Protein AF-A0A7C4SS95-F1 (afdb_monomer_lite)

Sequence (99 aa):
MLTGSMGYGNTAERLRTDDRQGEEILFLAQEWRKTNHFQQFLRQELTRARTEAEKEVVRAELAVVNRRLVLLKDRLNEVIGPAERSPAAGQEGQTLALQ

Secondary structure (DSSP, 8-state):
-------TTTTTGGG-S-HHHHHHHHHHHHHHHHHHHHHHHHHHHHHH--SHHHHHHHHHHHHHHHHHHHHHHHHHHHHH-S------SS-S-------

Radius of gyration: 25.04 Å; chains: 1; bounding box: 67×36×69 Å

Structure (mmCIF, N/CA/C/O backbone):
data_AF-A0A7C4SS95-F1
#
_entry.id   AF-A0A7C4SS95-F1
#
loop_
_atom_site.group_PDB
_atom_site.id
_atom_site.type_symbol
_atom_site.label_atom_id
_atom_site.label_alt_id
_atom_site.label_comp_id
_atom_site.label_asym_id
_atom_site.label_entity_id
_atom_site.label_seq_id
_atom_site.pdbx_PDB_ins_code
_atom_site.Cartn_x
_atom_site.Cartn_y
_atom_site.Cartn_z
_atom_site.occupancy
_atom_site.B_iso_or_equiv
_atom_site.auth_seq_id
_atom_site.auth_comp_id
_atom_site.auth_asym_id
_atom_site.auth_atom_id
_atom_site.pdbx_PDB_model_num
ATOM 1 N N . MET A 1 1 ? 40.171 2.147 -49.210 1.00 34.62 1 MET A N 1
ATOM 2 C CA . MET A 1 1 ? 40.457 1.552 -47.885 1.00 34.62 1 MET A CA 1
ATOM 3 C C . MET A 1 1 ? 39.719 2.358 -46.828 1.00 34.62 1 MET A C 1
ATOM 5 O O . MET A 1 1 ? 39.454 3.528 -47.065 1.00 34.62 1 MET A O 1
ATOM 9 N N . LEU A 1 2 ? 39.292 1.675 -45.768 1.00 37.28 2 LEU A N 1
ATOM 10 C CA . LEU A 1 2 ? 38.147 1.977 -44.904 1.00 37.28 2 LEU A CA 1
ATOM 11 C C . LEU A 1 2 ? 38.233 3.283 -44.095 1.00 37.28 2 LEU A C 1
ATOM 13 O O . LEU A 1 2 ? 39.276 3.656 -43.567 1.00 37.28 2 LEU A O 1
ATOM 17 N N . THR A 1 3 ? 37.062 3.907 -43.977 1.00 44.16 3 THR A N 1
ATOM 18 C CA . THR A 1 3 ? 36.659 4.983 -43.068 1.00 44.16 3 THR A CA 1
ATOM 19 C C . THR A 1 3 ? 36.886 4.613 -41.602 1.00 44.16 3 THR A C 1
ATOM 21 O O . THR A 1 3 ? 36.422 3.567 -41.155 1.00 44.16 3 THR A O 1
ATOM 24 N N . GLY A 1 4 ? 37.541 5.491 -40.841 1.00 35.06 4 GLY A N 1
ATOM 25 C CA . GLY A 1 4 ? 37.812 5.314 -39.412 1.00 35.06 4 GLY A CA 1
ATOM 26 C C . GLY A 1 4 ? 37.232 6.439 -38.558 1.00 35.06 4 GLY A C 1
ATOM 27 O O . GLY A 1 4 ? 37.962 7.079 -37.810 1.00 35.06 4 GLY A O 1
ATOM 28 N N . SER A 1 5 ? 35.930 6.705 -38.673 1.00 40.00 5 SER A N 1
ATOM 29 C CA . SER A 1 5 ? 35.193 7.497 -37.681 1.00 40.00 5 SER A CA 1
ATOM 30 C C . SER A 1 5 ? 34.965 6.608 -36.455 1.00 40.00 5 SER A C 1
ATOM 32 O O . SER A 1 5 ? 33.957 5.911 -36.366 1.00 40.00 5 SER A O 1
ATOM 34 N N . MET A 1 6 ? 35.941 6.557 -35.542 1.00 44.25 6 MET A N 1
ATOM 35 C CA . MET A 1 6 ? 35.798 5.859 -34.262 1.00 44.25 6 MET A CA 1
ATOM 36 C C . MET A 1 6 ? 34.692 6.542 -33.455 1.00 44.25 6 MET A C 1
ATOM 38 O O . MET A 1 6 ? 34.838 7.671 -32.988 1.00 44.25 6 MET A O 1
ATOM 42 N N . GLY A 1 7 ? 33.556 5.855 -33.363 1.00 42.72 7 GLY A N 1
ATOM 43 C CA . GLY A 1 7 ? 32.350 6.318 -32.701 1.00 42.72 7 GLY A CA 1
ATOM 44 C C . GLY A 1 7 ? 32.549 6.508 -31.202 1.00 42.72 7 GLY A C 1
ATOM 45 O O . GLY A 1 7 ? 32.289 5.605 -30.416 1.00 42.72 7 GLY A O 1
ATOM 46 N N . TYR A 1 8 ? 32.876 7.734 -30.805 1.00 43.16 8 TYR A N 1
ATOM 47 C CA . TYR A 1 8 ? 32.607 8.272 -29.468 1.00 43.16 8 TYR A CA 1
ATOM 48 C C . TYR A 1 8 ? 31.145 8.746 -29.340 1.00 43.16 8 TYR A C 1
ATOM 50 O O . TYR A 1 8 ? 30.860 9.775 -28.739 1.00 43.16 8 TYR A O 1
ATOM 58 N N . GLY A 1 9 ? 30.208 8.013 -29.948 1.00 45.41 9 GLY A N 1
ATOM 59 C CA . GLY A 1 9 ? 28.778 8.342 -29.950 1.00 45.41 9 GLY A CA 1
ATOM 60 C C . GLY A 1 9 ? 27.895 7.356 -29.185 1.00 45.41 9 GLY A C 1
ATOM 61 O O . GLY A 1 9 ? 26.724 7.633 -28.984 1.00 45.41 9 GLY A O 1
ATOM 62 N N . ASN A 1 10 ? 28.416 6.210 -28.731 1.00 46.31 10 ASN A N 1
ATOM 63 C CA . ASN A 1 10 ? 27.541 5.055 -28.482 1.00 46.31 10 ASN A CA 1
ATOM 64 C C . ASN A 1 10 ? 27.209 4.742 -27.011 1.00 46.31 10 ASN A C 1
ATOM 66 O O . ASN A 1 10 ? 26.511 3.767 -26.736 1.00 46.31 10 ASN A O 1
ATOM 70 N N . THR A 1 11 ? 27.664 5.558 -26.055 1.00 44.94 11 THR A N 1
ATOM 71 C CA . THR A 1 11 ? 27.291 5.393 -24.632 1.00 44.94 11 THR A CA 1
ATOM 72 C C . THR A 1 11 ? 26.211 6.386 -24.200 1.00 44.94 11 THR A C 1
ATOM 74 O O . THR A 1 11 ? 25.334 6.030 -23.421 1.00 44.94 11 THR A O 1
ATOM 77 N N . ALA A 1 12 ? 26.219 7.605 -24.752 1.00 43.12 12 ALA A N 1
ATOM 78 C CA . ALA A 1 12 ? 25.176 8.602 -24.499 1.00 43.12 12 ALA A CA 1
ATOM 79 C C . ALA A 1 12 ? 23.893 8.324 -25.304 1.00 43.12 12 ALA A C 1
ATOM 81 O O . ALA A 1 12 ? 22.798 8.588 -24.819 1.00 43.12 12 ALA A O 1
ATOM 82 N N . GLU A 1 13 ? 24.002 7.734 -26.500 1.00 42.50 13 GLU A N 1
ATOM 83 C CA . GLU A 1 13 ? 22.828 7.376 -27.312 1.00 42.50 13 GLU A CA 1
ATOM 84 C C . GLU A 1 13 ? 22.090 6.137 -26.790 1.00 42.50 13 GLU A C 1
ATOM 86 O O . GLU A 1 13 ? 20.882 6.028 -26.973 1.00 42.50 13 GLU A O 1
ATOM 91 N N . ARG A 1 14 ? 22.768 5.253 -26.044 1.00 44.44 14 ARG A N 1
ATOM 92 C CA . ARG A 1 14 ? 22.132 4.124 -25.343 1.00 44.44 14 ARG A CA 1
ATOM 93 C C . ARG A 1 14 ? 21.406 4.513 -24.053 1.00 44.44 14 ARG A C 1
ATOM 95 O O . ARG A 1 14 ? 20.611 3.721 -23.566 1.00 44.44 14 ARG A O 1
ATOM 102 N N . LEU A 1 15 ? 21.633 5.721 -23.533 1.00 45.22 15 LEU A N 1
ATOM 103 C CA . LEU A 1 15 ? 20.846 6.296 -22.434 1.00 45.22 15 LEU A CA 1
ATOM 104 C C . LEU A 1 15 ? 19.574 7.007 -22.925 1.00 45.22 15 LEU A C 1
ATOM 106 O O . LEU A 1 15 ? 18.823 7.524 -22.109 1.00 45.22 15 LEU A O 1
ATOM 110 N N . ARG A 1 16 ? 19.294 6.989 -24.236 1.00 42.97 16 ARG A N 1
ATOM 111 C CA . ARG A 1 16 ? 17.981 7.342 -24.801 1.00 42.97 16 ARG A CA 1
ATOM 112 C C . ARG A 1 16 ? 17.063 6.121 -24.936 1.00 42.97 16 ARG A C 1
ATOM 114 O O . ARG A 1 16 ? 16.289 6.026 -25.884 1.00 42.97 16 ARG A O 1
ATOM 121 N N . THR A 1 17 ? 17.122 5.166 -24.012 1.00 49.81 17 THR A N 1
ATOM 122 C CA . THR A 1 17 ? 15.911 4.400 -23.683 1.00 49.81 17 THR A CA 1
ATOM 123 C C . THR A 1 17 ? 14.958 5.368 -22.990 1.00 49.81 17 THR A C 1
ATOM 125 O O . THR A 1 17 ? 15.057 5.571 -21.786 1.00 49.81 17 THR A O 1
ATOM 128 N N . ASP A 1 18 ? 14.171 6.042 -23.836 1.00 59.31 18 ASP A N 1
ATOM 129 C CA . ASP A 1 18 ? 13.077 6.983 -23.592 1.00 59.31 18 ASP A CA 1
ATOM 130 C C . ASP A 1 18 ? 13.128 7.739 -22.257 1.00 59.31 18 ASP A C 1
ATOM 132 O O . ASP A 1 18 ? 12.744 7.196 -21.223 1.00 59.31 18 ASP A O 1
ATOM 136 N N . ASP A 1 19 ? 13.453 9.039 -22.287 1.00 64.00 19 ASP A N 1
ATOM 137 C CA . ASP A 1 19 ? 13.283 9.960 -21.143 1.00 64.00 19 ASP A CA 1
ATOM 138 C C . ASP A 1 19 ? 11.926 9.749 -20.440 1.00 64.00 19 ASP A C 1
ATOM 140 O O . ASP A 1 19 ? 11.830 9.780 -19.217 1.00 64.00 19 ASP A O 1
ATOM 144 N N . ARG A 1 20 ? 10.891 9.393 -21.212 1.00 67.81 20 ARG A N 1
ATOM 145 C CA . ARG A 1 20 ? 9.552 9.026 -20.734 1.00 67.81 20 ARG A CA 1
ATOM 146 C C . ARG A 1 20 ? 9.506 7.785 -19.836 1.00 67.81 20 ARG A C 1
ATOM 148 O O . ARG A 1 20 ? 8.762 7.789 -18.862 1.00 67.81 20 ARG A O 1
ATOM 155 N N . GLN A 1 21 ? 10.263 6.730 -20.138 1.00 79.06 21 GLN A N 1
ATOM 156 C CA . GLN A 1 21 ? 10.333 5.524 -19.302 1.00 79.06 21 GLN A CA 1
ATOM 157 C C . GLN A 1 21 ? 11.069 5.825 -17.991 1.00 79.06 21 GLN A C 1
ATOM 159 O O . GLN A 1 21 ? 10.622 5.412 -16.921 1.00 79.06 21 GLN A O 1
ATOM 164 N N . GLY A 1 22 ? 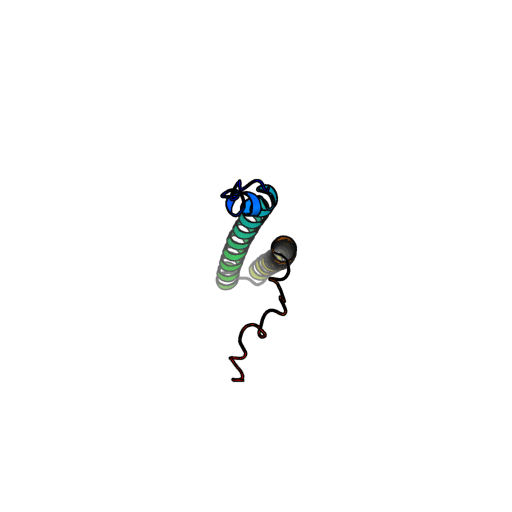12.161 6.594 -18.051 1.00 79.00 22 GLY A N 1
ATOM 165 C CA . GLY A 1 22 ? 12.869 7.067 -16.859 1.00 79.00 22 GLY A CA 1
ATOM 166 C C . GLY A 1 22 ? 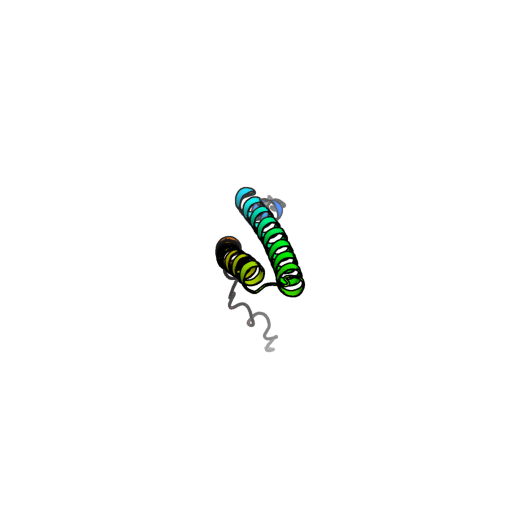11.988 7.948 -15.965 1.00 79.00 22 GLY A C 1
ATOM 167 O O . GLY A 1 22 ? 11.928 7.740 -14.751 1.00 79.00 22 GLY A O 1
ATOM 168 N N . GLU A 1 23 ? 11.250 8.885 -16.562 1.00 84.75 23 GLU A N 1
ATOM 169 C CA . GLU A 1 23 ? 10.262 9.723 -15.876 1.00 84.75 23 GLU A CA 1
ATOM 170 C C . GLU A 1 23 ? 9.131 8.893 -15.251 1.00 84.75 23 GLU A C 1
ATOM 172 O O . GLU A 1 23 ? 8.766 9.134 -14.097 1.00 84.75 23 GLU A O 1
ATOM 177 N N . GLU A 1 24 ? 8.616 7.878 -15.955 1.00 86.50 24 GLU A N 1
ATOM 178 C CA . GLU A 1 24 ? 7.591 6.970 -15.428 1.00 86.50 24 GLU A CA 1
ATOM 179 C C . GLU A 1 24 ? 8.114 6.177 -14.220 1.00 86.50 24 GLU A C 1
ATOM 181 O O . GLU A 1 24 ? 7.441 6.121 -13.189 1.00 86.50 24 GLU A O 1
ATOM 186 N N . ILE A 1 25 ? 9.334 5.630 -14.285 1.00 87.25 25 ILE A N 1
ATOM 187 C CA . ILE A 1 25 ? 9.956 4.917 -13.156 1.00 87.25 25 ILE A CA 1
ATOM 188 C C . ILE A 1 25 ? 10.099 5.843 -11.945 1.00 87.25 25 ILE A C 1
ATOM 190 O O . ILE A 1 25 ? 9.745 5.455 -10.828 1.00 87.25 25 ILE A O 1
ATOM 194 N N . LEU A 1 26 ? 10.594 7.068 -12.143 1.00 86.31 26 LEU A N 1
ATOM 195 C CA . LEU A 1 26 ? 10.764 8.043 -11.063 1.00 86.31 26 LEU A CA 1
ATOM 196 C C . LEU A 1 26 ? 9.424 8.426 -10.429 1.00 86.31 26 LEU A C 1
ATOM 198 O O . LEU A 1 26 ? 9.306 8.443 -9.199 1.00 86.31 26 LEU A O 1
ATOM 202 N N . PHE A 1 27 ? 8.408 8.683 -11.252 1.00 90.62 27 PHE A N 1
ATOM 203 C CA . PHE A 1 27 ? 7.061 8.992 -10.790 1.00 90.62 27 PHE A CA 1
ATOM 204 C C . PHE A 1 27 ? 6.467 7.834 -9.977 1.00 90.62 27 PHE A C 1
ATOM 206 O O . PHE A 1 27 ? 6.024 8.027 -8.841 1.00 90.62 27 PHE A O 1
ATOM 213 N N . LEU A 1 28 ? 6.519 6.612 -10.509 1.00 89.44 28 LEU A N 1
ATOM 214 C CA . LEU A 1 28 ? 6.005 5.419 -9.839 1.00 89.44 28 LEU A CA 1
ATOM 215 C C . LEU A 1 28 ? 6.751 5.125 -8.532 1.00 89.44 28 LEU A C 1
ATOM 217 O O . LEU A 1 28 ? 6.123 4.775 -7.533 1.00 89.44 28 LEU A O 1
ATOM 221 N N . ALA A 1 29 ? 8.072 5.314 -8.496 1.00 87.81 29 ALA A N 1
ATOM 222 C CA . ALA A 1 29 ? 8.872 5.151 -7.284 1.00 87.81 29 ALA A CA 1
ATOM 223 C C . ALA A 1 29 ? 8.508 6.195 -6.213 1.00 87.81 29 ALA A C 1
ATOM 225 O O . ALA A 1 29 ? 8.452 5.881 -5.017 1.00 87.81 29 ALA A O 1
ATOM 226 N N . GLN A 1 30 ? 8.220 7.434 -6.623 1.00 93.00 30 GLN A N 1
ATOM 227 C CA . GLN A 1 30 ? 7.756 8.478 -5.715 1.00 93.00 30 GLN A CA 1
ATOM 228 C C . GLN A 1 30 ? 6.366 8.151 -5.153 1.00 93.00 30 GLN A C 1
ATOM 230 O O . GLN A 1 30 ? 6.155 8.250 -3.939 1.00 93.00 30 GLN A O 1
ATOM 235 N N . GLU A 1 31 ? 5.434 7.723 -6.004 1.00 95.19 31 GLU A N 1
ATOM 236 C CA . GLU A 1 31 ? 4.087 7.321 -5.593 1.00 95.19 31 GLU A CA 1
ATOM 237 C C . GLU A 1 31 ? 4.109 6.084 -4.692 1.00 95.19 31 GLU A C 1
ATOM 239 O O . GLU A 1 31 ? 3.406 6.050 -3.678 1.00 95.19 31 GLU A O 1
ATOM 244 N N . TRP A 1 32 ? 4.976 5.110 -4.979 1.00 93.38 32 TRP A N 1
ATOM 245 C CA . TRP A 1 32 ? 5.239 3.970 -4.103 1.00 93.38 32 TRP A CA 1
ATOM 246 C C . TRP A 1 32 ? 5.679 4.430 -2.714 1.00 93.38 32 TRP A C 1
ATOM 248 O O . TRP A 1 32 ? 5.087 4.029 -1.711 1.00 93.38 32 TRP A O 1
ATOM 258 N N . ARG A 1 33 ? 6.683 5.314 -2.638 1.00 93.50 33 ARG A N 1
ATOM 259 C CA . ARG A 1 33 ? 7.213 5.813 -1.362 1.00 93.50 33 ARG A CA 1
ATOM 260 C C . ARG A 1 33 ? 6.145 6.552 -0.554 1.00 93.50 33 ARG A C 1
ATOM 262 O O . ARG A 1 33 ? 6.001 6.277 0.636 1.00 93.50 33 ARG A O 1
ATOM 269 N N . LYS A 1 34 ? 5.388 7.458 -1.182 1.00 95.38 34 LYS A N 1
ATOM 270 C CA . LYS A 1 34 ? 4.294 8.191 -0.519 1.00 95.38 34 LYS A CA 1
ATOM 271 C C . LYS A 1 34 ? 3.218 7.239 -0.005 1.00 95.38 34 LYS A C 1
ATOM 273 O O . LYS A 1 34 ? 2.828 7.324 1.156 1.00 95.38 34 LYS A O 1
ATOM 278 N N . THR A 1 35 ? 2.778 6.306 -0.848 1.00 94.62 35 THR A N 1
ATOM 279 C CA . THR A 1 35 ? 1.737 5.332 -0.495 1.00 94.62 35 THR A CA 1
ATOM 280 C C . THR A 1 35 ? 2.198 4.429 0.652 1.00 94.62 35 THR A C 1
ATOM 282 O O . THR A 1 35 ? 1.430 4.155 1.570 1.00 94.62 35 THR A O 1
ATOM 285 N N . ASN A 1 36 ? 3.470 4.018 0.656 1.00 95.69 36 ASN A N 1
ATOM 286 C CA . ASN A 1 36 ? 4.047 3.227 1.740 1.00 95.69 36 ASN A CA 1
ATOM 287 C C . ASN A 1 36 ? 4.095 4.026 3.049 1.00 95.69 36 ASN A C 1
ATOM 289 O O . ASN A 1 36 ? 3.692 3.525 4.095 1.00 95.69 36 ASN A O 1
ATOM 293 N N . HIS A 1 37 ? 4.502 5.296 2.994 1.00 97.12 37 HIS A N 1
ATOM 294 C CA . HIS A 1 37 ? 4.490 6.163 4.171 1.00 97.12 37 HIS A CA 1
ATOM 295 C C . HIS A 1 37 ? 3.076 6.333 4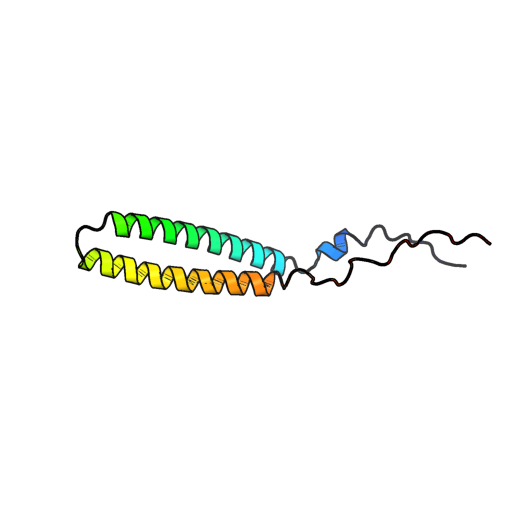.742 1.00 97.12 37 HIS A C 1
ATOM 297 O O . HIS A 1 37 ? 2.873 6.206 5.949 1.00 97.12 37 HIS A O 1
ATOM 303 N N . PHE A 1 38 ? 2.083 6.528 3.874 1.00 97.06 38 PHE A N 1
ATOM 304 C CA . PHE A 1 38 ? 0.686 6.621 4.287 1.00 97.06 38 PHE A CA 1
ATOM 305 C C . PHE A 1 38 ? 0.170 5.309 4.902 1.00 97.06 38 PHE A C 1
ATOM 307 O O . PHE A 1 38 ? -0.519 5.330 5.918 1.00 97.06 38 PHE A O 1
ATOM 314 N N . GLN A 1 39 ? 0.580 4.151 4.372 1.00 98.06 39 GLN A N 1
ATOM 315 C CA . GLN A 1 39 ? 0.297 2.854 4.994 1.00 98.06 39 GLN A CA 1
ATOM 316 C C . GLN A 1 39 ? 0.853 2.774 6.427 1.00 98.06 39 GLN A C 1
ATOM 318 O O . GLN A 1 39 ? 0.169 2.279 7.322 1.00 98.06 39 GLN A O 1
ATOM 323 N N . GLN A 1 40 ? 2.083 3.251 6.663 1.00 97.69 40 GLN A N 1
ATOM 324 C CA . GLN A 1 40 ? 2.672 3.267 8.008 1.00 97.69 40 GLN A CA 1
ATOM 325 C C . GLN A 1 40 ? 1.905 4.192 8.953 1.00 97.69 40 GLN A C 1
ATOM 327 O O . GLN A 1 40 ? 1.656 3.815 10.096 1.00 97.69 40 GLN A O 1
ATOM 332 N N . PHE A 1 41 ? 1.482 5.362 8.471 1.00 97.31 41 PHE A N 1
ATOM 333 C CA . PHE A 1 41 ? 0.626 6.269 9.231 1.00 97.31 41 PHE A CA 1
ATOM 334 C C . PHE A 1 41 ? -0.682 5.583 9.656 1.00 97.31 41 PHE A C 1
ATOM 336 O O . PHE A 1 41 ? -0.992 5.546 10.844 1.00 97.31 41 PHE A O 1
ATOM 343 N N . LEU A 1 42 ? -1.392 4.930 8.730 1.00 97.25 42 LEU A N 1
ATOM 344 C CA . LEU A 1 42 ? -2.634 4.223 9.059 1.00 97.25 42 LEU A CA 1
ATOM 345 C C . LEU A 1 42 ? -2.424 3.061 10.044 1.00 97.25 42 LEU A C 1
ATOM 347 O O . LEU A 1 42 ? -3.285 2.789 10.874 1.00 97.25 42 LEU A O 1
ATOM 351 N N . ARG A 1 43 ? -1.271 2.379 10.013 1.00 97.44 43 ARG A N 1
ATOM 352 C CA . ARG A 1 43 ? -0.935 1.361 11.028 1.00 97.44 43 ARG A CA 1
ATOM 353 C C . ARG A 1 43 ? -0.768 1.969 12.424 1.00 97.44 43 ARG A C 1
ATOM 355 O O . ARG A 1 43 ? -1.174 1.352 13.411 1.00 97.44 43 ARG A O 1
ATOM 362 N N . GLN A 1 44 ? -0.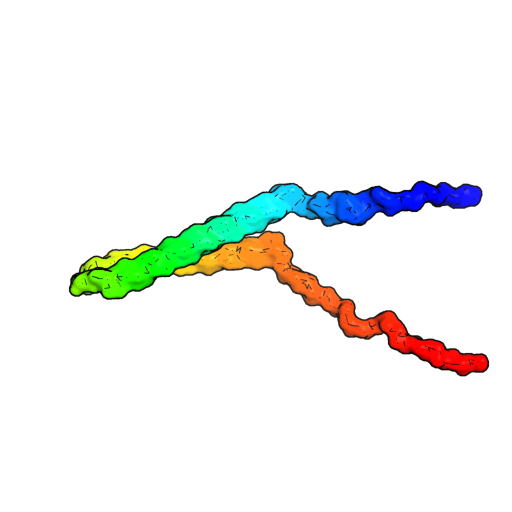188 3.165 12.516 1.00 97.81 44 GLN A N 1
ATOM 363 C CA . GLN A 1 44 ? -0.093 3.895 13.782 1.00 97.81 44 GLN A CA 1
ATOM 364 C C . GLN A 1 44 ? -1.476 4.334 14.269 1.00 97.81 44 GLN A C 1
ATOM 366 O O . GLN A 1 44 ? -1.793 4.126 15.439 1.00 97.81 44 GLN A O 1
ATOM 371 N N . GLU A 1 45 ? -2.325 4.849 13.379 1.00 97.19 45 GLU A N 1
ATOM 372 C CA . GLU A 1 45 ? -3.704 5.216 13.717 1.00 97.19 45 GLU A CA 1
ATOM 373 C C . GLU A 1 45 ? -4.526 4.003 14.163 1.00 97.19 45 GLU A C 1
ATOM 375 O O . GLU A 1 45 ? -5.227 4.080 15.166 1.00 97.19 45 GLU A O 1
ATOM 380 N N . LEU A 1 46 ? -4.346 2.835 13.536 1.00 96.12 46 LEU A N 1
ATOM 381 C CA . LEU A 1 46 ? -4.997 1.595 13.972 1.00 96.12 46 LEU A CA 1
ATOM 382 C C . LEU A 1 46 ? -4.604 1.206 15.405 1.00 96.12 46 LEU A C 1
ATOM 384 O O . LEU A 1 46 ? -5.410 0.639 16.140 1.00 96.12 46 LEU A O 1
ATOM 388 N N . THR A 1 47 ? -3.365 1.511 15.798 1.00 96.12 47 THR A N 1
ATOM 389 C CA . THR A 1 47 ? -2.849 1.253 17.150 1.00 96.12 47 THR A CA 1
ATOM 390 C C . THR A 1 47 ? -3.394 2.267 18.162 1.00 96.12 47 THR A C 1
ATOM 392 O O . THR A 1 47 ? -3.553 1.941 19.335 1.00 96.12 47 THR A O 1
ATOM 395 N N . ARG A 1 48 ? -3.688 3.497 17.719 1.00 95.88 48 ARG A N 1
ATOM 396 C CA . ARG A 1 48 ? -4.237 4.587 18.545 1.00 95.88 48 ARG A CA 1
ATOM 397 C C . ARG A 1 48 ? -5.762 4.564 18.661 1.00 95.88 48 ARG A C 1
ATOM 399 O O . ARG A 1 48 ? -6.290 5.113 19.628 1.00 95.88 48 ARG A O 1
ATOM 406 N N . ALA A 1 49 ? -6.450 3.951 17.700 1.00 95.44 49 ALA A N 1
ATOM 407 C CA . ALA A 1 49 ? -7.902 3.837 17.660 1.00 95.44 49 ALA A CA 1
ATOM 408 C C . ALA A 1 49 ? -8.437 3.136 18.918 1.00 95.44 49 ALA A C 1
ATOM 410 O O . ALA A 1 49 ? -7.965 2.065 19.314 1.00 95.44 49 ALA A O 1
ATOM 411 N N . ARG A 1 50 ? -9.437 3.750 19.555 1.00 95.44 50 ARG A N 1
ATOM 412 C CA . ARG A 1 50 ? -9.944 3.325 20.869 1.00 95.44 50 ARG A CA 1
ATOM 413 C C . ARG A 1 50 ? -11.168 2.434 20.747 1.00 95.44 50 ARG A C 1
ATOM 415 O O . ARG A 1 50 ? -11.392 1.585 21.605 1.00 95.44 50 ARG A O 1
ATOM 422 N N . THR A 1 51 ? -11.938 2.611 19.681 1.00 97.62 51 THR A N 1
ATOM 423 C CA . THR A 1 51 ? -13.173 1.869 19.426 1.00 97.62 51 THR A CA 1
ATOM 424 C C . THR A 1 51 ? -13.008 0.898 18.260 1.00 97.62 51 THR A C 1
ATOM 426 O O . THR A 1 51 ? -12.179 1.101 17.374 1.00 97.62 51 THR A O 1
ATOM 429 N N . GLU A 1 52 ? -13.812 -0.168 18.227 1.00 96.44 52 GLU A N 1
ATOM 430 C CA . GLU A 1 52 ? -13.815 -1.070 17.066 1.00 96.44 52 GLU A CA 1
ATOM 431 C C . GLU A 1 52 ? -14.344 -0.391 15.798 1.00 96.44 52 GLU A C 1
ATOM 433 O O . GLU A 1 52 ? -13.845 -0.693 14.720 1.00 96.44 52 GLU A O 1
ATOM 438 N N . ALA A 1 53 ? -15.256 0.579 15.921 1.00 96.69 53 ALA A N 1
ATOM 439 C CA . ALA A 1 53 ? -15.740 1.358 14.782 1.00 96.69 53 ALA A CA 1
ATOM 440 C C . ALA A 1 53 ? -14.610 2.174 14.121 1.00 96.69 53 ALA A C 1
ATOM 442 O O . ALA A 1 53 ? -14.433 2.117 12.907 1.00 96.69 53 ALA A O 1
ATOM 443 N N . GLU A 1 54 ? -13.781 2.872 14.908 1.00 95.88 54 GLU A N 1
ATOM 444 C CA . GLU A 1 54 ? -12.598 3.580 14.389 1.00 95.88 54 GLU A CA 1
ATOM 445 C C . GLU A 1 54 ? -11.604 2.607 13.741 1.00 95.88 54 GLU A C 1
ATOM 447 O O . GLU A 1 54 ? -11.091 2.865 12.652 1.00 95.88 54 GLU A O 1
ATOM 452 N N . LYS A 1 55 ? -11.353 1.454 14.376 1.00 96.88 55 LYS A N 1
ATOM 453 C CA . LYS A 1 55 ? -10.460 0.432 13.812 1.00 96.88 55 LYS A CA 1
ATOM 454 C C . LYS A 1 55 ? -10.992 -0.132 12.500 1.00 96.88 55 LYS A C 1
ATOM 456 O O . LYS A 1 55 ? -10.192 -0.432 11.620 1.00 96.88 55 LYS A O 1
ATOM 461 N N . GLU A 1 56 ? -12.302 -0.310 12.359 1.00 97.88 56 GLU A N 1
ATOM 462 C CA . GLU A 1 56 ? -12.924 -0.797 11.127 1.00 97.88 56 GLU A CA 1
ATOM 463 C C . GLU A 1 56 ? -12.712 0.182 9.971 1.00 97.88 56 GLU A C 1
ATOM 465 O O . GLU A 1 56 ? -12.263 -0.235 8.901 1.00 97.88 56 GLU A O 1
ATOM 470 N N . VAL A 1 57 ? -12.906 1.482 10.215 1.00 97.38 57 VAL A N 1
ATOM 471 C CA . VAL A 1 57 ? -12.609 2.537 9.232 1.00 97.38 57 VAL A CA 1
ATOM 472 C C . VAL A 1 57 ? -11.134 2.493 8.825 1.00 97.38 57 VAL A C 1
ATOM 474 O O . VAL A 1 57 ? -10.821 2.386 7.638 1.00 97.38 57 VAL A O 1
ATOM 477 N N . VAL A 1 58 ? -10.213 2.465 9.793 1.00 97.19 58 VAL A N 1
ATOM 478 C CA . VAL A 1 58 ? -8.770 2.436 9.499 1.00 97.19 58 VAL A CA 1
ATOM 479 C C . VAL A 1 58 ? -8.356 1.144 8.774 1.00 97.19 58 VAL A C 1
ATOM 481 O O . VAL A 1 58 ? -7.519 1.178 7.870 1.00 97.19 58 VAL A O 1
ATOM 484 N N . ARG A 1 59 ? -8.947 -0.013 9.108 1.00 97.94 59 ARG A N 1
ATOM 485 C CA . ARG A 1 59 ? -8.720 -1.285 8.392 1.00 97.94 59 ARG A CA 1
ATOM 486 C C . ARG A 1 59 ? -9.213 -1.210 6.946 1.00 97.94 59 ARG A C 1
ATOM 488 O O . ARG A 1 59 ? -8.527 -1.713 6.053 1.00 97.94 59 ARG A O 1
ATOM 495 N N . ALA A 1 60 ? -10.366 -0.586 6.708 1.00 97.88 60 ALA A N 1
ATOM 496 C CA . ALA A 1 60 ? -10.905 -0.395 5.366 1.00 97.88 60 ALA A CA 1
ATOM 497 C C . ALA A 1 60 ? -9.978 0.489 4.516 1.00 97.88 60 ALA A C 1
ATOM 499 O O . ALA A 1 60 ? -9.630 0.117 3.391 1.00 97.88 60 ALA A O 1
ATOM 500 N N . GLU A 1 61 ? -9.489 1.599 5.075 1.00 97.75 61 GLU A N 1
ATOM 501 C CA . GLU A 1 61 ? -8.507 2.462 4.411 1.00 97.75 61 GLU A CA 1
ATOM 502 C C . GLU A 1 61 ? -7.187 1.727 4.140 1.00 97.75 61 GLU A C 1
ATOM 504 O O . GLU A 1 61 ? -6.675 1.753 3.016 1.00 97.75 61 GLU A O 1
ATOM 509 N N . LEU A 1 62 ? -6.671 0.973 5.119 1.00 97.62 62 LEU A N 1
ATOM 510 C CA . LEU A 1 62 ? -5.482 0.132 4.945 1.00 97.62 62 LEU A CA 1
ATOM 511 C C . LEU A 1 62 ? -5.648 -0.877 3.807 1.00 97.62 62 LEU A C 1
ATOM 513 O O . LEU A 1 62 ? -4.706 -1.096 3.046 1.00 97.62 62 LEU A O 1
ATOM 517 N N . ALA A 1 63 ? -6.825 -1.487 3.655 1.00 97.56 63 ALA A N 1
ATOM 518 C CA . ALA A 1 63 ? -7.091 -2.430 2.572 1.00 97.56 63 ALA A CA 1
ATOM 519 C C . ALA A 1 63 ? -7.042 -1.759 1.188 1.00 97.56 63 ALA A C 1
ATOM 521 O O . ALA A 1 63 ? -6.566 -2.358 0.220 1.00 97.56 63 ALA A O 1
ATOM 522 N N . VAL A 1 64 ? -7.503 -0.511 1.070 1.00 97.06 64 VAL A N 1
ATOM 523 C CA . VAL A 1 64 ? -7.382 0.278 -0.168 1.00 97.06 64 VAL A CA 1
ATOM 524 C C . VAL A 1 64 ? -5.917 0.610 -0.455 1.00 97.06 64 VAL A C 1
ATOM 526 O O . VAL A 1 64 ? -5.436 0.362 -1.562 1.00 97.06 64 VAL A O 1
ATOM 529 N N . VAL A 1 65 ? -5.180 1.089 0.548 1.00 97.06 65 VAL A N 1
ATOM 530 C CA . VAL A 1 65 ? -3.758 1.442 0.411 1.00 97.06 65 VAL A CA 1
ATOM 531 C C . VAL A 1 65 ? -2.906 0.222 0.057 1.00 97.06 65 VAL A C 1
ATOM 533 O O . VAL A 1 65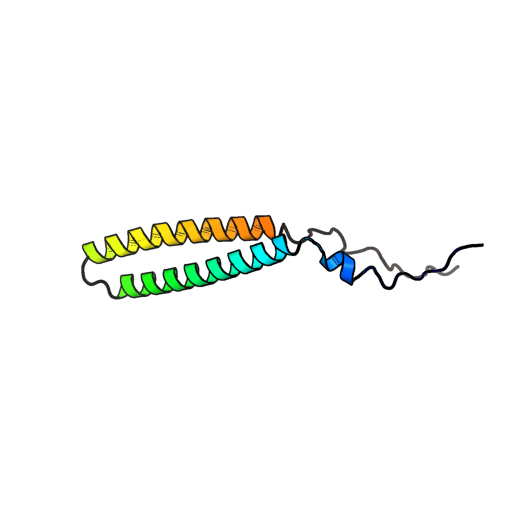 ? -2.065 0.302 -0.836 1.00 97.06 65 VAL A O 1
ATOM 536 N N . ASN A 1 66 ? -3.154 -0.931 0.683 1.00 96.94 66 ASN A N 1
ATOM 537 C CA . ASN A 1 66 ? -2.454 -2.178 0.370 1.00 96.94 66 ASN A CA 1
ATOM 538 C C . ASN A 1 66 ? -2.686 -2.614 -1.082 1.00 96.94 66 ASN A C 1
ATOM 540 O O . ASN A 1 66 ? -1.739 -3.021 -1.750 1.00 96.94 66 ASN A O 1
ATOM 544 N N . ARG A 1 67 ? -3.919 -2.486 -1.594 1.00 97.69 67 ARG A N 1
ATOM 545 C CA . ARG A 1 67 ? -4.219 -2.769 -3.007 1.00 97.69 67 ARG A CA 1
ATOM 546 C C . ARG A 1 67 ? -3.480 -1.817 -3.943 1.00 97.69 67 ARG A C 1
ATOM 548 O O . ARG A 1 67 ? -2.881 -2.275 -4.910 1.00 97.69 67 ARG A O 1
ATOM 555 N N . ARG A 1 68 ? -3.453 -0.517 -3.631 1.00 96.38 68 ARG A N 1
ATOM 556 C CA . ARG A 1 68 ? -2.688 0.470 -4.411 1.00 96.38 68 ARG A CA 1
ATOM 557 C C . ARG A 1 68 ? -1.194 0.160 -4.416 1.00 96.38 68 ARG A C 1
ATOM 559 O O . ARG A 1 68 ? -0.570 0.279 -5.463 1.00 96.38 68 ARG A O 1
ATOM 566 N N . LEU A 1 69 ? -0.631 -0.256 -3.279 1.00 96.12 69 LEU A N 1
ATOM 567 C CA . LEU A 1 69 ? 0.759 -0.701 -3.223 1.00 96.12 69 LEU A CA 1
ATOM 568 C C . LEU A 1 69 ? 0.976 -1.866 -4.184 1.00 96.12 69 LEU A C 1
ATOM 570 O O . LEU A 1 69 ? 1.803 -1.732 -5.066 1.00 96.12 69 LEU A O 1
ATOM 574 N N . VAL A 1 70 ? 0.206 -2.954 -4.108 1.00 95.88 70 VAL A N 1
ATOM 575 C CA . VAL A 1 70 ? 0.375 -4.091 -5.038 1.00 95.88 70 VAL A CA 1
ATOM 576 C C . VAL A 1 70 ? 0.394 -3.638 -6.505 1.00 95.88 70 VAL A C 1
ATOM 578 O O . VAL A 1 70 ? 1.349 -3.942 -7.210 1.00 95.88 70 VAL A O 1
ATOM 581 N N . LEU A 1 71 ? -0.559 -2.799 -6.920 1.00 95.06 71 LEU A N 1
ATOM 582 C CA . LEU A 1 71 ? -0.606 -2.265 -8.288 1.00 95.06 71 LEU A CA 1
ATOM 583 C C . LEU A 1 71 ? 0.636 -1.440 -8.661 1.00 95.06 71 LEU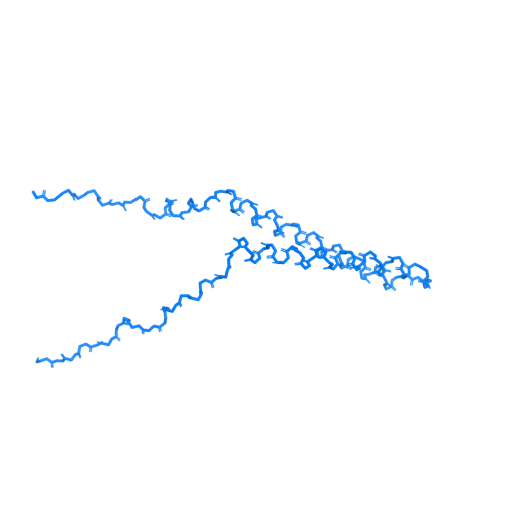 A C 1
ATOM 585 O O . LEU A 1 71 ? 1.165 -1.583 -9.759 1.00 95.06 71 LEU A O 1
ATOM 589 N N . LEU A 1 72 ? 1.126 -0.590 -7.754 1.00 93.00 72 LEU A N 1
ATOM 590 C CA . LEU A 1 72 ? 2.347 0.188 -7.981 1.00 93.00 72 LEU A CA 1
ATOM 591 C C . LEU A 1 72 ? 3.588 -0.710 -8.077 1.00 93.00 72 LEU A C 1
ATOM 593 O O . LEU A 1 72 ? 4.473 -0.422 -8.877 1.00 93.00 72 LEU A O 1
ATOM 597 N N . LYS A 1 73 ? 3.657 -1.798 -7.294 1.00 91.56 73 LYS A N 1
ATOM 598 C CA . LYS A 1 73 ? 4.745 -2.787 -7.386 1.00 91.56 73 LYS A CA 1
ATOM 599 C C . LYS A 1 73 ? 4.742 -3.451 -8.753 1.00 91.56 73 LYS A C 1
ATOM 601 O O . LYS A 1 73 ? 5.790 -3.548 -9.382 1.00 91.56 73 LYS A O 1
ATOM 606 N N . ASP A 1 74 ? 3.576 -3.925 -9.174 1.00 93.12 74 ASP A N 1
ATOM 607 C CA . ASP A 1 74 ? 3.425 -4.656 -10.425 1.00 93.12 74 ASP A CA 1
ATOM 608 C C . ASP A 1 74 ? 3.762 -3.742 -11.604 1.00 93.12 74 ASP A C 1
ATOM 610 O O . ASP A 1 74 ? 4.588 -4.105 -12.438 1.00 93.12 74 ASP A O 1
ATOM 614 N N . ARG A 1 75 ? 3.276 -2.494 -11.584 1.00 90.44 75 ARG A N 1
ATOM 615 C CA . ARG A 1 75 ? 3.622 -1.493 -12.596 1.00 90.44 75 ARG A CA 1
ATOM 616 C C . ARG A 1 75 ? 5.114 -1.155 -12.617 1.00 90.44 75 ARG A C 1
ATOM 618 O O . ARG A 1 75 ? 5.697 -1.060 -13.689 1.00 90.44 75 ARG A O 1
ATOM 625 N N . LEU A 1 76 ? 5.755 -1.001 -11.456 1.00 87.81 76 LEU A N 1
ATOM 626 C CA . LEU A 1 76 ? 7.208 -0.805 -11.391 1.00 87.81 76 LEU A CA 1
ATOM 627 C C . LEU A 1 76 ? 7.966 -1.989 -12.007 1.00 87.81 76 LEU A C 1
ATOM 629 O O . LEU A 1 76 ? 8.913 -1.771 -12.755 1.00 87.81 76 LEU A O 1
ATOM 633 N N . ASN A 1 77 ? 7.538 -3.226 -11.739 1.00 87.56 77 ASN A N 1
ATOM 634 C CA . ASN A 1 77 ? 8.154 -4.422 -12.322 1.00 87.56 77 ASN A CA 1
ATOM 635 C C . ASN A 1 77 ? 7.951 -4.506 -13.843 1.00 87.56 77 ASN A C 1
ATOM 637 O O . ASN A 1 77 ? 8.852 -4.951 -14.548 1.00 87.56 77 ASN A O 1
ATOM 641 N N . GLU A 1 78 ? 6.791 -4.083 -14.352 1.00 88.56 78 GLU A N 1
ATOM 642 C CA . GLU A 1 78 ? 6.523 -4.006 -15.793 1.00 88.56 78 GLU A CA 1
ATOM 643 C C . GLU A 1 78 ? 7.439 -2.992 -16.484 1.00 88.56 78 GLU A C 1
ATOM 645 O O . GLU A 1 78 ? 8.031 -3.303 -17.514 1.00 88.56 78 GLU A O 1
ATOM 650 N N . VAL A 1 79 ? 7.571 -1.790 -15.911 1.00 83.44 79 VAL A N 1
ATOM 651 C CA . VAL A 1 79 ? 8.306 -0.678 -16.533 1.00 83.44 79 VAL A CA 1
ATOM 652 C C . VAL A 1 79 ? 9.822 -0.858 -16.415 1.00 83.44 79 VAL A C 1
ATOM 654 O O . VAL A 1 79 ? 10.546 -0.507 -17.341 1.00 83.44 79 VAL A O 1
ATOM 657 N N . ILE A 1 80 ? 10.323 -1.425 -15.314 1.00 78.19 80 ILE A N 1
ATOM 658 C CA . ILE A 1 80 ? 11.753 -1.754 -15.160 1.00 78.19 80 ILE A CA 1
ATOM 659 C C . ILE A 1 80 ? 12.121 -2.996 -15.999 1.00 78.19 80 ILE A C 1
ATOM 661 O O . ILE A 1 80 ? 13.282 -3.176 -16.368 1.00 78.19 80 ILE A O 1
ATOM 665 N N . GLY A 1 81 ? 11.129 -3.826 -16.341 1.00 64.75 81 GLY A N 1
ATOM 666 C CA . GLY A 1 81 ? 11.316 -5.140 -16.942 1.00 64.75 81 GLY A CA 1
ATOM 667 C C . GLY A 1 81 ? 11.910 -6.148 -15.946 1.00 64.75 81 GLY A C 1
ATOM 668 O O . GLY A 1 81 ? 12.451 -5.774 -14.899 1.00 64.75 81 GLY A O 1
ATOM 669 N N . PRO A 1 82 ? 11.845 -7.462 -16.232 1.00 54.78 82 PRO A N 1
ATOM 670 C CA . PRO A 1 82 ? 12.700 -8.408 -15.537 1.00 54.78 82 PRO A CA 1
ATOM 671 C C . PRO A 1 82 ? 14.140 -8.006 -15.852 1.00 54.78 82 PRO A C 1
ATOM 673 O O . PRO A 1 82 ? 14.555 -8.095 -17.007 1.00 54.78 82 PRO A O 1
ATOM 676 N N . ALA A 1 83 ? 14.886 -7.550 -14.838 1.00 47.94 83 ALA A N 1
ATOM 677 C CA . ALA A 1 83 ? 16.337 -7.448 -14.925 1.00 47.94 83 ALA A CA 1
ATOM 678 C C . ALA A 1 83 ? 16.836 -8.697 -15.650 1.00 47.94 83 ALA A C 1
ATOM 680 O O . ALA A 1 83 ? 16.459 -9.809 -15.267 1.00 47.94 83 ALA A O 1
ATOM 681 N N . GLU A 1 84 ? 17.568 -8.492 -16.740 1.00 42.03 84 GLU A N 1
ATOM 682 C CA . GLU A 1 84 ? 18.086 -9.537 -17.602 1.00 42.03 84 GLU A CA 1
ATOM 683 C C . GLU A 1 84 ? 18.402 -10.814 -16.803 1.00 42.03 84 GLU A C 1
ATOM 685 O O . GLU A 1 84 ? 19.388 -10.886 -16.069 1.00 42.03 84 GLU A O 1
ATOM 690 N N . ARG A 1 85 ? 17.626 -11.885 -17.007 1.00 42.06 85 ARG A N 1
ATOM 691 C CA . ARG A 1 85 ? 18.258 -13.205 -17.048 1.00 42.06 85 ARG A CA 1
ATOM 692 C C . ARG A 1 85 ? 19.061 -13.237 -18.344 1.00 42.06 85 ARG A C 1
ATOM 694 O O . ARG A 1 85 ? 18.668 -13.902 -19.293 1.00 42.06 85 ARG A O 1
ATOM 701 N N . SER A 1 86 ? 20.146 -12.472 -18.396 1.00 36.75 86 SER A N 1
ATOM 702 C CA . SER A 1 86 ? 21.215 -12.693 -19.356 1.00 36.75 86 SER A CA 1
ATOM 703 C C . SER A 1 86 ? 21.855 -14.022 -18.953 1.00 36.75 86 SER A C 1
ATOM 705 O O . SER A 1 86 ? 22.393 -14.115 -17.846 1.00 36.75 86 SER A O 1
ATOM 707 N N . PRO A 1 87 ? 21.820 -15.077 -19.788 1.00 40.72 87 PRO A N 1
ATOM 708 C CA . PRO A 1 87 ? 22.723 -16.203 -19.632 1.00 40.72 87 PRO A CA 1
ATOM 709 C C . PRO A 1 87 ? 24.112 -15.730 -20.081 1.00 40.72 87 PRO A C 1
ATOM 711 O O . PRO A 1 87 ? 24.585 -16.069 -21.156 1.00 40.72 87 PRO A O 1
ATOM 714 N N . ALA A 1 88 ? 24.747 -14.885 -19.276 1.00 41.12 88 ALA A N 1
ATOM 715 C CA . ALA A 1 88 ? 26.121 -14.445 -19.480 1.00 41.12 88 ALA A CA 1
ATOM 716 C C . ALA A 1 88 ? 26.915 -14.682 -18.193 1.00 41.12 88 ALA A C 1
ATOM 718 O O . ALA A 1 88 ? 27.557 -13.795 -17.643 1.00 41.12 88 ALA A O 1
ATOM 719 N N . ALA A 1 89 ? 26.843 -15.916 -17.697 1.00 43.91 89 ALA A N 1
ATOM 720 C CA . ALA A 1 89 ? 27.848 -16.464 -16.806 1.00 43.91 89 ALA A CA 1
ATOM 721 C C . ALA A 1 89 ? 28.494 -17.655 -17.518 1.00 43.91 89 ALA A C 1
ATOM 723 O O . ALA A 1 89 ? 27.954 -18.757 -17.521 1.00 43.91 89 ALA A O 1
ATOM 724 N N . GLY A 1 90 ? 29.658 -17.393 -18.115 1.00 44.22 90 GLY A N 1
ATOM 725 C CA . GLY A 1 90 ? 30.668 -18.411 -18.388 1.00 44.22 90 GLY A CA 1
ATOM 726 C C . GLY A 1 90 ? 30.752 -18.906 -19.826 1.00 44.22 90 GLY A C 1
ATOM 727 O O . GLY A 1 90 ? 30.264 -19.991 -20.110 1.00 44.22 90 GLY A O 1
ATOM 728 N N . GLN A 1 91 ? 31.463 -18.167 -20.685 1.00 44.53 91 GLN A N 1
ATOM 729 C CA . GLN A 1 91 ? 32.526 -18.722 -21.542 1.00 44.53 91 GLN A CA 1
ATOM 730 C C . GLN A 1 91 ? 33.245 -17.608 -22.328 1.00 44.53 91 GLN A C 1
ATOM 732 O O . GLN A 1 91 ? 33.207 -17.545 -23.549 1.00 44.53 91 GLN A O 1
ATOM 737 N N . GLU A 1 92 ? 33.973 -16.752 -21.615 1.00 50.44 92 GLU A N 1
ATOM 738 C CA . GLU A 1 92 ? 35.217 -16.195 -22.150 1.00 50.44 92 GLU A CA 1
ATOM 739 C C . GLU A 1 92 ? 36.336 -16.618 -21.192 1.00 50.44 92 GLU A C 1
ATOM 741 O O . GLU A 1 92 ? 36.258 -16.361 -19.992 1.00 50.44 92 GLU A O 1
ATOM 746 N N . GLY A 1 93 ? 37.342 -17.330 -21.712 1.00 44.25 93 GLY A N 1
ATOM 747 C CA . GLY A 1 93 ? 38.572 -17.650 -20.983 1.00 44.25 93 GLY A CA 1
ATOM 748 C C . GLY A 1 93 ? 38.734 -19.099 -20.509 1.00 44.25 93 GLY A C 1
ATOM 749 O O . GLY A 1 93 ? 38.856 -19.341 -19.314 1.00 44.25 93 GLY A O 1
ATOM 750 N N . GLN A 1 94 ? 38.849 -20.065 -21.428 1.00 44.75 94 GLN A N 1
ATOM 751 C CA . GLN A 1 94 ? 39.796 -21.168 -21.211 1.00 44.75 94 GLN A CA 1
ATOM 752 C C . GLN A 1 94 ? 41.024 -20.928 -22.093 1.00 44.75 94 GLN A C 1
ATOM 754 O O . GLN A 1 94 ? 41.029 -21.173 -23.293 1.00 44.75 94 GLN A O 1
ATOM 759 N N . THR A 1 95 ? 42.006 -20.300 -21.454 1.00 46.09 95 THR A N 1
ATOM 760 C CA . THR A 1 95 ? 43.444 -20.576 -21.482 1.00 46.09 95 THR A CA 1
ATOM 761 C C . THR A 1 95 ? 43.974 -21.473 -22.609 1.00 46.09 95 THR A C 1
ATOM 763 O O . THR A 1 95 ? 43.639 -22.650 -22.688 1.00 46.09 95 THR A O 1
ATOM 766 N N . LEU A 1 96 ? 44.893 -20.898 -23.396 1.00 47.06 96 LEU A N 1
ATOM 767 C CA . LEU A 1 96 ? 46.083 -21.524 -23.993 1.00 47.06 96 LEU A CA 1
ATOM 768 C C . LEU A 1 96 ? 46.242 -23.034 -23.724 1.00 47.06 96 LEU A C 1
ATOM 770 O O . LEU A 1 96 ? 46.739 -23.432 -22.670 1.00 47.06 96 LEU A O 1
ATOM 774 N N . ALA A 1 97 ? 45.936 -23.856 -24.727 1.00 41.44 97 ALA A N 1
ATOM 775 C CA . ALA A 1 97 ? 46.624 -25.126 -24.911 1.00 41.44 97 ALA A CA 1
ATOM 776 C C . ALA A 1 97 ? 47.806 -24.874 -25.856 1.00 41.44 97 ALA A C 1
ATOM 778 O O . ALA A 1 97 ? 47.616 -24.495 -27.012 1.00 41.44 97 ALA A O 1
ATOM 779 N N . LEU A 1 98 ? 49.013 -25.019 -25.308 1.00 40.44 98 LEU A N 1
ATOM 780 C CA . LEU A 1 98 ? 50.278 -25.042 -26.032 1.00 40.44 98 LEU A CA 1
ATOM 781 C C . LEU A 1 98 ? 50.213 -26.002 -27.232 1.00 40.44 98 LEU A C 1
ATOM 783 O O . LEU A 1 98 ? 49.792 -27.150 -27.078 1.00 40.44 98 LEU A O 1
ATOM 787 N N . GLN A 1 99 ? 50.686 -25.531 -28.386 1.00 41.25 99 GLN A N 1
ATOM 788 C CA . GLN A 1 99 ? 51.350 -26.376 -29.380 1.00 41.25 99 GLN A CA 1
ATOM 789 C C . GLN A 1 99 ? 52.858 -26.221 -29.212 1.00 41.25 99 GLN A C 1
ATOM 791 O O . GLN A 1 99 ? 53.288 -25.082 -28.912 1.00 41.25 99 GLN A O 1
#

pLDDT: mean 74.68, std 24.29, range [34.62, 98.06]

Foldseek 3Di:
DDDDPPDPPPPVVVVPPPPVLVVVLVVLVVVLVVLVVVLVVLVVQCVVDDDVVSNVVSVVVNVVSVVVNVVSVVVNCVSVDPPDPPPPDDDDDDDDDDD